Protein AF-A0A067BF07-F1 (afdb_monomer_lite)

Radius of gyration: 18.76 Å; chains: 1; bounding box: 40×17×59 Å

Sequence (63 aa):
MESTNNDGASSANPFTLPSDEEVFRMRDDVKRRKDEDRERNARLKIHEKLTNSSKRGNIRRIV

pLDDT: mean 77.44, std 15.24, range [38.84, 93.75]

Organism: Saprolegnia parasitica (strain CBS 223.65) (NCBI:txid695850)

Foldseek 3Di:
DDDDPPPCPPPDDPPDDDDPVVVVVVVVVVVVVVVVLVVVQVPDDPVRHQDPVNVPPDPPPPD

Structure (mmCIF, N/CA/C/O backbone):
data_AF-A0A067BF07-F1
#
_entry.id   AF-A0A067BF07-F1
#
loop_
_atom_site.group_PDB
_atom_site.id
_atom_site.type_symbol
_atom_site.label_atom_id
_atom_site.label_alt_id
_atom_site.label_comp_id
_atom_site.label_asym_id
_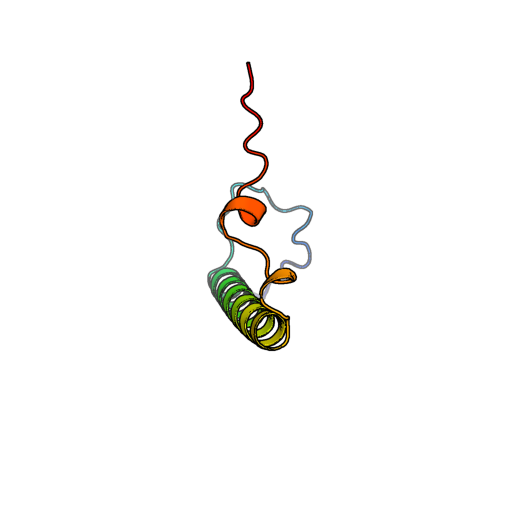atom_site.label_entity_id
_atom_site.label_seq_id
_atom_site.pdbx_PDB_ins_code
_atom_site.Cartn_x
_atom_site.Cartn_y
_atom_site.Cartn_z
_atom_site.occupancy
_atom_site.B_iso_or_equiv
_atom_site.auth_seq_id
_atom_site.auth_comp_id
_atom_site.auth_asym_id
_atom_site.auth_atom_id
_atom_site.pdbx_PDB_model_num
ATOM 1 N N . MET A 1 1 ? -1.812 -8.739 -37.651 1.00 38.84 1 MET A N 1
ATOM 2 C CA . MET A 1 1 ? -1.203 -9.929 -37.029 1.00 38.84 1 MET A CA 1
ATOM 3 C C . MET A 1 1 ? -0.980 -9.565 -35.580 1.00 38.84 1 MET A C 1
ATOM 5 O O . MET A 1 1 ? -0.169 -8.696 -35.309 1.00 38.84 1 MET A O 1
ATOM 9 N N . GLU A 1 2 ? -1.994 -9.814 -34.764 1.00 41.81 2 GLU A N 1
ATOM 10 C CA . GLU A 1 2 ? -2.229 -11.087 -34.055 1.00 41.81 2 GLU A CA 1
ATOM 11 C C . GLU A 1 2 ? -1.422 -11.075 -32.753 1.00 41.81 2 GLU A C 1
ATOM 13 O O . GLU A 1 2 ? -0.197 -10.983 -32.762 1.00 41.81 2 GLU A O 1
ATOM 18 N N . SER A 1 3 ? -2.160 -11.092 -31.649 1.00 53.75 3 SER A N 1
ATOM 19 C CA . SER A 1 3 ? -1.704 -11.125 -30.269 1.00 53.75 3 SER A CA 1
ATOM 20 C C . SER A 1 3 ? -0.684 -12.235 -30.018 1.00 53.75 3 SER A C 1
ATOM 22 O O . SER A 1 3 ? -0.916 -13.384 -30.382 1.00 53.75 3 SER A O 1
ATOM 24 N N . THR A 1 4 ? 0.391 -11.933 -29.292 1.00 51.62 4 THR A N 1
ATOM 25 C CA . THR A 1 4 ? 1.150 -12.961 -28.571 1.00 51.62 4 THR A CA 1
ATOM 26 C C . THR A 1 4 ? 0.915 -12.757 -27.086 1.00 51.62 4 THR A C 1
ATOM 28 O O . THR A 1 4 ? 1.523 -11.890 -26.456 1.00 51.62 4 THR A O 1
ATOM 31 N N . ASN A 1 5 ? -0.027 -13.542 -26.566 1.00 58.50 5 ASN A N 1
ATOM 32 C CA . ASN A 1 5 ? -0.225 -13.776 -25.143 1.00 58.50 5 ASN A CA 1
ATOM 33 C C . ASN A 1 5 ? 1.132 -14.121 -24.520 1.00 58.50 5 ASN A C 1
ATOM 35 O O . ASN A 1 5 ? 1.783 -15.065 -24.967 1.00 58.50 5 ASN A O 1
ATOM 39 N N . ASN A 1 6 ? 1.578 -13.353 -23.526 1.00 59.81 6 ASN A N 1
ATOM 40 C CA . ASN A 1 6 ? 2.756 -13.723 -22.748 1.00 59.81 6 ASN A CA 1
ATOM 41 C C . ASN A 1 6 ? 2.295 -14.452 -21.483 1.00 59.81 6 ASN A C 1
ATOM 43 O O . ASN A 1 6 ? 2.329 -13.927 -20.370 1.00 59.81 6 ASN A O 1
ATOM 47 N N . ASP A 1 7 ? 1.790 -15.662 -21.706 1.00 53.81 7 ASP A N 1
ATOM 48 C CA . ASP A 1 7 ? 1.540 -16.660 -20.677 1.00 53.81 7 AS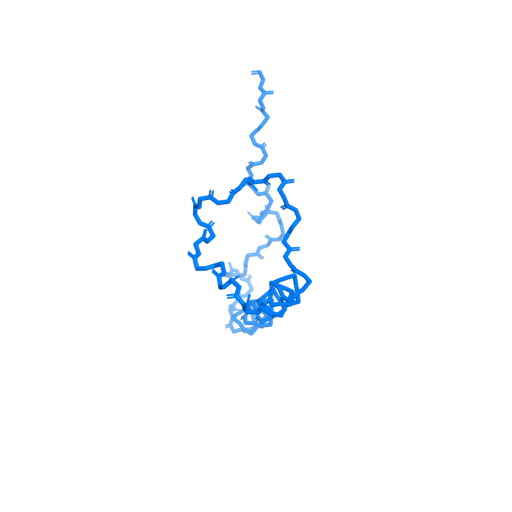P A CA 1
ATOM 49 C C . ASP A 1 7 ? 2.895 -17.176 -20.165 1.00 53.81 7 ASP A C 1
ATOM 51 O O . ASP A 1 7 ? 3.459 -18.116 -20.721 1.00 53.81 7 ASP A O 1
ATOM 55 N N . GLY A 1 8 ? 3.460 -16.557 -19.123 1.00 49.75 8 GLY A N 1
ATOM 56 C CA . GLY A 1 8 ? 4.656 -17.112 -18.475 1.00 49.75 8 GLY A CA 1
ATOM 57 C C . GLY A 1 8 ? 5.601 -16.105 -17.833 1.00 49.75 8 GLY A C 1
ATOM 58 O O . GLY A 1 8 ? 6.763 -16.004 -18.219 1.00 49.75 8 GLY A O 1
ATOM 59 N N . ALA A 1 9 ? 5.157 -15.433 -16.770 1.00 55.66 9 ALA A N 1
ATOM 60 C CA . ALA A 1 9 ? 5.993 -14.579 -15.915 1.00 55.66 9 ALA A CA 1
ATOM 61 C C . ALA A 1 9 ? 7.161 -15.311 -15.195 1.00 55.66 9 ALA A C 1
ATOM 63 O O . ALA A 1 9 ? 7.805 -14.739 -14.321 1.00 55.66 9 ALA A O 1
ATOM 64 N N . SER A 1 10 ? 7.455 -16.571 -15.534 1.00 56.53 10 SER A N 1
ATOM 65 C CA . SER A 1 10 ? 8.553 -17.364 -14.969 1.00 56.53 10 SER A CA 1
ATOM 66 C C . SER A 1 10 ? 9.743 -17.576 -15.917 1.00 56.53 10 SER A C 1
ATOM 68 O O . SER A 1 10 ? 10.763 -18.089 -15.461 1.00 56.53 10 SER A O 1
ATOM 70 N N . SER A 1 11 ? 9.667 -17.167 -17.194 1.00 59.16 11 SER A N 1
ATOM 71 C CA . SER A 1 11 ? 10.779 -17.312 -18.159 1.00 59.16 11 SER A CA 1
ATOM 72 C C . SER A 1 11 ? 11.196 -16.020 -18.873 1.00 59.16 11 SER A C 1
ATOM 74 O O . SER A 1 11 ? 12.074 -16.058 -19.736 1.00 59.16 11 SER A O 1
ATOM 76 N N . ALA A 1 12 ? 10.580 -14.879 -18.552 1.00 69.19 12 ALA A N 1
ATOM 77 C CA . ALA A 1 12 ? 10.946 -13.588 -19.128 1.00 69.19 12 ALA A CA 1
ATOM 78 C C . ALA A 1 12 ? 12.193 -13.002 -18.444 1.00 69.19 12 ALA A C 1
ATOM 80 O O . ALA A 1 12 ? 12.419 -13.192 -17.249 1.00 69.19 12 ALA A O 1
ATOM 81 N N . ASN A 1 13 ? 13.010 -12.283 -19.217 1.00 78.19 13 ASN A N 1
ATOM 82 C CA . ASN A 1 13 ? 14.196 -11.593 -18.716 1.00 78.19 13 ASN A CA 1
ATOM 83 C C . ASN A 1 13 ? 13.812 -10.661 -17.542 1.00 78.19 13 ASN A C 1
ATOM 85 O O . ASN A 1 13 ? 13.004 -9.757 -17.731 1.00 78.19 13 ASN A O 1
ATOM 89 N N . PRO A 1 14 ? 14.406 -10.812 -16.346 1.00 80.12 14 PRO A N 1
ATOM 90 C CA . PRO A 1 14 ? 14.025 -10.029 -15.167 1.00 80.12 14 PRO A CA 1
ATOM 91 C C . PRO A 1 14 ? 14.393 -8.540 -15.264 1.00 80.12 14 PRO A C 1
ATOM 93 O O . PRO A 1 14 ? 13.997 -7.752 -14.409 1.00 80.12 14 PRO A O 1
ATOM 96 N N . PHE A 1 15 ? 15.159 -8.146 -16.283 1.00 79.88 15 PHE A N 1
ATOM 97 C CA . PHE A 1 15 ? 15.524 -6.759 -16.561 1.00 79.88 15 PHE A CA 1
ATOM 98 C C . PHE A 1 15 ? 14.634 -6.105 -17.628 1.00 79.88 15 PHE A C 1
ATOM 100 O O . PHE A 1 15 ? 14.947 -5.008 -18.090 1.00 79.88 15 PHE A O 1
ATOM 107 N N . THR A 1 16 ? 13.536 -6.750 -18.042 1.00 82.62 16 THR A N 1
ATOM 108 C CA . THR A 1 16 ? 12.532 -6.109 -18.902 1.00 82.62 16 THR A CA 1
ATOM 109 C C . THR A 1 16 ? 11.487 -5.380 -18.077 1.00 82.62 16 THR A C 1
ATOM 111 O O . THR A 1 16 ? 11.057 -5.862 -17.030 1.00 82.62 16 THR A O 1
ATOM 114 N N . LEU A 1 17 ? 11.059 -4.221 -18.573 1.00 85.69 17 LEU A N 1
ATOM 115 C CA . LEU A 1 17 ? 9.955 -3.482 -17.976 1.00 85.69 17 LEU A CA 1
ATOM 116 C C . LEU A 1 17 ? 8.659 -4.307 -18.075 1.00 85.69 17 LEU A C 1
ATOM 118 O O . LEU A 1 17 ? 8.362 -4.817 -19.160 1.00 85.69 17 LEU A O 1
ATOM 122 N N . PRO A 1 18 ? 7.890 -4.433 -16.978 1.00 86.06 18 PRO A N 1
ATOM 123 C CA . PRO A 1 18 ? 6.553 -5.006 -17.034 1.00 86.06 18 PRO A CA 1
ATOM 124 C C . PRO A 1 18 ? 5.653 -4.141 -17.918 1.00 86.06 18 PRO A C 1
ATOM 126 O O . PRO A 1 18 ? 5.890 -2.943 -18.090 1.00 86.06 18 PRO A O 1
ATOM 129 N N . SER A 1 19 ? 4.601 -4.746 -18.463 1.00 88.81 19 SER A N 1
ATOM 130 C CA . SER A 1 19 ? 3.601 -3.990 -19.223 1.00 88.81 19 SER A CA 1
ATOM 131 C C . SER A 1 19 ? 2.882 -2.974 -18.330 1.00 88.81 19 SER A C 1
ATOM 133 O O . SER A 1 19 ? 2.688 -3.220 -17.138 1.00 88.81 19 SER A O 1
ATOM 135 N N . ASP A 1 20 ? 2.424 -1.860 -18.902 1.00 88.12 20 ASP A N 1
ATOM 136 C CA . ASP A 1 20 ? 1.671 -0.848 -18.149 1.00 88.12 20 ASP A CA 1
ATOM 137 C C . ASP A 1 20 ? 0.445 -1.452 -17.452 1.00 88.12 20 ASP A C 1
ATOM 139 O O . ASP A 1 20 ? 0.164 -1.145 -16.294 1.00 88.12 20 ASP A O 1
ATOM 143 N N . GLU A 1 21 ? -0.252 -2.374 -18.117 1.00 88.94 21 GLU A N 1
ATOM 144 C CA . GLU A 1 21 ? -1.408 -3.055 -17.538 1.00 88.94 21 GLU A CA 1
ATOM 145 C C . GLU A 1 21 ? -1.032 -3.899 -16.313 1.00 88.94 21 GLU A C 1
ATOM 147 O O . GLU A 1 21 ? -1.725 -3.880 -15.295 1.00 88.94 21 GLU A O 1
ATOM 152 N N . GLU A 1 22 ? 0.102 -4.594 -16.363 1.00 86.12 22 GLU A N 1
ATOM 153 C CA . GLU A 1 22 ? 0.633 -5.326 -15.216 1.0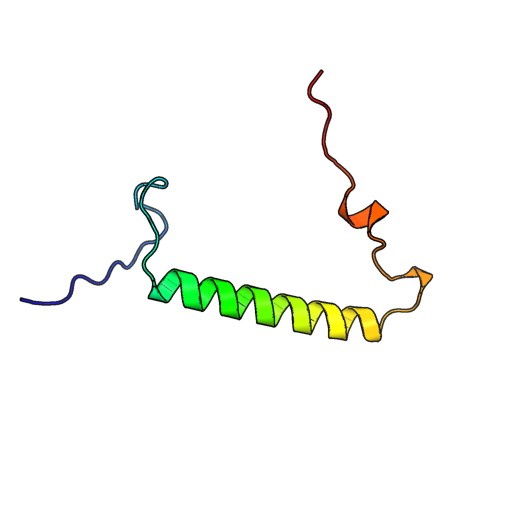0 86.12 22 GLU A CA 1
ATOM 154 C C . GLU A 1 22 ? 1.036 -4.387 -14.075 1.00 86.12 22 GLU A C 1
ATOM 156 O O . GLU A 1 22 ? 0.712 -4.661 -12.919 1.00 86.12 22 GLU A O 1
ATOM 161 N N . VAL A 1 23 ? 1.645 -3.237 -14.382 1.00 88.94 23 VAL A N 1
ATOM 162 C CA . VAL A 1 23 ? 1.962 -2.205 -13.382 1.00 88.94 23 VAL A CA 1
ATOM 163 C C . VAL A 1 23 ? 0.696 -1.712 -12.680 1.00 88.94 23 VAL A C 1
ATOM 165 O O . VAL A 1 23 ? 0.690 -1.572 -11.452 1.00 88.94 23 VAL A O 1
ATOM 168 N N . PHE A 1 24 ? -0.383 -1.456 -13.424 1.00 92.62 24 PHE A N 1
ATOM 169 C CA . PHE A 1 24 ? -1.659 -1.048 -12.836 1.00 92.62 24 PHE A CA 1
ATOM 170 C C . PHE A 1 24 ? -2.256 -2.152 -11.955 1.00 92.62 24 PHE A C 1
ATOM 172 O O . PHE A 1 24 ? -2.587 -1.873 -10.801 1.00 92.62 24 PHE A O 1
ATOM 179 N N . ARG A 1 25 ? -2.279 -3.410 -12.421 1.00 92.25 25 ARG A N 1
ATOM 180 C CA . ARG A 1 25 ? -2.737 -4.555 -11.610 1.00 92.25 25 ARG A CA 1
ATOM 181 C C . ARG A 1 25 ? -1.943 -4.697 -10.309 1.00 92.25 25 ARG A C 1
ATOM 183 O O . ARG A 1 25 ? -2.532 -4.819 -9.237 1.00 92.25 25 ARG A O 1
ATOM 190 N N . MET A 1 26 ? -0.613 -4.598 -10.373 1.00 89.56 26 MET A N 1
ATOM 191 C CA . MET A 1 26 ? 0.246 -4.655 -9.184 1.00 89.56 26 MET A CA 1
ATOM 192 C C . MET A 1 26 ? -0.071 -3.535 -8.186 1.00 89.56 26 MET A C 1
ATOM 194 O O . MET A 1 26 ? -0.059 -3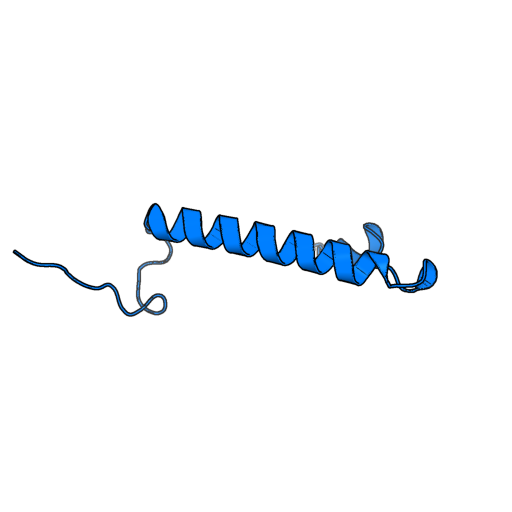.760 -6.974 1.00 89.56 26 MET A O 1
ATOM 198 N N . ARG A 1 27 ? -0.360 -2.320 -8.667 1.00 92.75 27 ARG A N 1
ATOM 199 C CA . ARG A 1 27 ? -0.731 -1.190 -7.800 1.00 92.75 27 ARG A CA 1
ATOM 200 C C . ARG A 1 27 ? -2.068 -1.418 -7.107 1.00 92.75 27 ARG A C 1
ATOM 202 O O . ARG A 1 27 ? -2.172 -1.146 -5.908 1.00 92.75 27 ARG A O 1
ATOM 209 N N . ASP A 1 28 ? -3.054 -1.938 -7.827 1.00 93.44 28 ASP A N 1
ATOM 210 C CA . ASP A 1 28 ? -4.367 -2.250 -7.263 1.00 93.44 28 ASP A CA 1
ATOM 211 C C . ASP A 1 28 ? -4.277 -3.364 -6.217 1.00 93.44 28 ASP A C 1
ATOM 213 O O . ASP A 1 28 ? -4.849 -3.243 -5.130 1.00 93.44 28 ASP A O 1
ATOM 217 N N . ASP A 1 29 ? -3.462 -4.389 -6.466 1.00 92.75 29 ASP A N 1
ATOM 218 C CA . ASP A 1 29 ? -3.190 -5.446 -5.492 1.00 92.75 29 ASP A CA 1
ATOM 219 C C . ASP A 1 29 ? -2.518 -4.921 -4.220 1.00 92.75 29 ASP A C 1
ATOM 221 O O . ASP A 1 29 ? -2.904 -5.296 -3.108 1.00 92.75 29 ASP A O 1
ATOM 225 N N . VAL A 1 30 ? -1.538 -4.022 -4.353 1.00 92.62 30 VAL A N 1
ATOM 226 C CA . VAL A 1 30 ? -0.891 -3.369 -3.203 1.00 92.62 30 VAL A CA 1
ATOM 227 C C . VAL A 1 30 ? -1.899 -2.541 -2.409 1.00 92.62 30 VAL A C 1
ATOM 229 O O . VAL A 1 30 ? -1.899 -2.586 -1.175 1.00 92.62 30 VAL A O 1
ATOM 232 N N . LYS A 1 31 ? -2.770 -1.796 -3.097 1.00 93.75 31 LYS A N 1
ATOM 233 C CA . LYS A 1 31 ? -3.815 -0.992 -2.458 1.00 93.75 31 LYS A CA 1
ATOM 234 C C . LYS A 1 31 ? -4.792 -1.880 -1.685 1.00 93.75 31 LYS A C 1
ATOM 236 O O . LYS A 1 31 ? -5.026 -1.625 -0.506 1.00 93.75 31 LYS A O 1
ATOM 241 N N . ARG A 1 32 ? -5.263 -2.965 -2.305 1.00 93.50 32 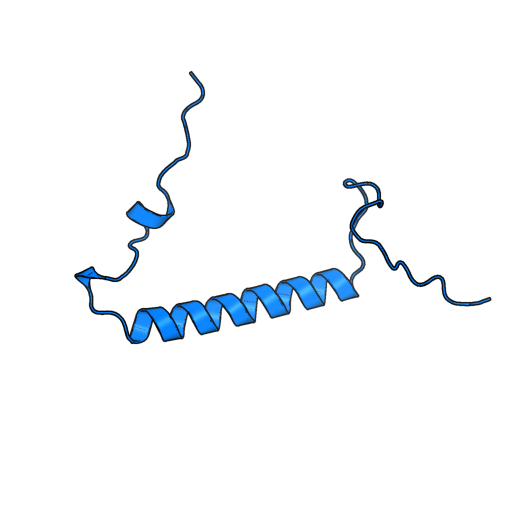ARG A N 1
ATOM 242 C CA . ARG A 1 32 ? -6.149 -3.954 -1.680 1.00 93.50 32 ARG A CA 1
ATOM 243 C C . ARG A 1 32 ? -5.530 -4.567 -0.425 1.00 93.50 32 ARG A C 1
ATOM 245 O O . ARG A 1 32 ? -6.133 -4.501 0.642 1.00 93.50 32 ARG A O 1
ATOM 252 N N . ARG A 1 33 ? -4.291 -5.066 -0.508 1.00 91.25 33 ARG A N 1
ATOM 253 C CA . ARG A 1 33 ? -3.584 -5.639 0.655 1.00 91.25 33 ARG A CA 1
ATOM 254 C C . ARG A 1 33 ? -3.439 -4.637 1.797 1.00 91.25 33 ARG A C 1
ATOM 256 O O . ARG A 1 33 ? -3.605 -4.997 2.958 1.00 91.25 33 ARG A O 1
ATOM 263 N N . LYS A 1 34 ? -3.154 -3.370 1.482 1.00 91.25 34 LYS A N 1
ATOM 264 C CA . LYS A 1 34 ? -3.043 -2.302 2.486 1.00 91.25 34 LYS A CA 1
ATOM 265 C C . LYS A 1 34 ? -4.368 -2.055 3.209 1.00 91.25 34 LYS A C 1
ATOM 267 O O . LYS A 1 34 ? -4.362 -1.802 4.416 1.00 91.25 34 LYS A O 1
ATOM 272 N N . ASP A 1 35 ? -5.480 -2.098 2.487 1.00 93.50 35 ASP A N 1
ATOM 273 C CA . ASP A 1 35 ? -6.806 -1.903 3.066 1.00 93.50 35 ASP A CA 1
ATOM 274 C C . ASP A 1 35 ? -7.210 -3.100 3.943 1.00 93.50 35 ASP A C 1
ATOM 276 O O . ASP A 1 35 ? -7.636 -2.898 5.082 1.00 93.50 35 ASP A O 1
ATOM 280 N N . GLU A 1 36 ? -6.939 -4.329 3.495 1.00 92.50 36 GLU A N 1
ATOM 281 C CA . GLU A 1 36 ? -7.124 -5.557 4.284 1.00 92.50 36 GLU A CA 1
ATOM 282 C C . GLU A 1 36 ? -6.256 -5.576 5.554 1.00 92.50 36 GLU A C 1
ATOM 284 O O . GLU A 1 36 ? -6.716 -5.954 6.633 1.00 92.50 36 GLU A O 1
ATOM 289 N N . ASP A 1 37 ? -4.993 -5.153 5.459 1.00 89.50 37 ASP A N 1
ATOM 290 C CA . ASP A 1 37 ? -4.102 -5.012 6.613 1.00 89.50 37 ASP A CA 1
ATOM 291 C C . ASP A 1 37 ? -4.638 -3.984 7.612 1.00 89.50 37 ASP A C 1
ATOM 293 O O . ASP A 1 37 ? -4.553 -4.195 8.826 1.00 89.50 37 ASP A O 1
ATOM 297 N N . ARG A 1 38 ? -5.203 -2.870 7.124 1.00 89.94 38 ARG A N 1
ATOM 298 C CA . ARG A 1 38 ? -5.814 -1.850 7.983 1.00 89.94 38 ARG A CA 1
ATOM 299 C C . ARG A 1 38 ? -7.008 -2.425 8.733 1.00 89.94 38 ARG A C 1
ATOM 301 O O . ARG A 1 38 ? -7.104 -2.216 9.940 1.00 89.94 38 ARG A O 1
ATOM 308 N N . GLU A 1 39 ? -7.884 -3.151 8.045 1.00 92.69 39 GLU A N 1
ATOM 309 C CA . GLU A 1 39 ? -9.061 -3.764 8.659 1.00 92.69 39 GLU A CA 1
ATOM 310 C C . GLU A 1 39 ? -8.676 -4.835 9.685 1.00 92.69 39 GLU A C 1
ATOM 312 O O . GLU A 1 39 ? -9.161 -4.811 10.819 1.00 92.69 39 GLU A O 1
ATOM 317 N N . ARG A 1 40 ? -7.736 -5.724 9.342 1.00 89.69 40 ARG A N 1
ATOM 318 C CA . ARG A 1 40 ? -7.205 -6.719 10.285 1.00 89.69 40 ARG A CA 1
ATOM 319 C C . ARG A 1 40 ? -6.617 -6.049 11.524 1.00 89.69 40 ARG A C 1
ATOM 321 O O . ARG A 1 40 ? -6.947 -6.422 12.645 1.00 89.69 40 ARG A O 1
ATOM 328 N N . ASN A 1 41 ? -5.808 -5.008 11.338 1.00 88.19 41 ASN A N 1
ATOM 329 C CA . ASN A 1 41 ? -5.168 -4.295 12.442 1.00 88.19 41 ASN A CA 1
ATOM 330 C C . ASN A 1 41 ? -6.136 -3.421 13.265 1.00 88.19 41 ASN A C 1
ATOM 332 O O . ASN A 1 41 ? -5.823 -3.054 14.400 1.00 88.19 41 ASN A O 1
ATOM 336 N N . ALA A 1 42 ? -7.304 -3.068 12.723 1.00 88.25 42 ALA A N 1
ATOM 337 C CA . ALA A 1 42 ? -8.359 -2.385 13.469 1.00 88.25 42 ALA A CA 1
ATOM 338 C C . ALA A 1 42 ? -9.032 -3.315 14.491 1.00 88.25 42 ALA A C 1
ATOM 340 O O . ALA A 1 42 ? -9.417 -2.853 15.562 1.00 88.25 42 ALA A O 1
ATOM 341 N N . ARG A 1 43 ? -9.120 -4.617 14.184 1.00 90.88 43 ARG A N 1
ATOM 342 C CA . ARG A 1 43 ? -9.753 -5.638 15.040 1.00 90.88 43 ARG A CA 1
ATOM 343 C C . ARG A 1 43 ? -8.827 -6.196 16.132 1.00 90.88 43 ARG A C 1
ATOM 345 O O . ARG A 1 43 ? -9.317 -6.773 17.096 1.00 90.88 43 ARG A O 1
ATOM 352 N N . LEU A 1 44 ? -7.511 -6.028 15.993 1.00 89.44 44 LEU A N 1
ATOM 353 C CA . LEU A 1 44 ? -6.509 -6.494 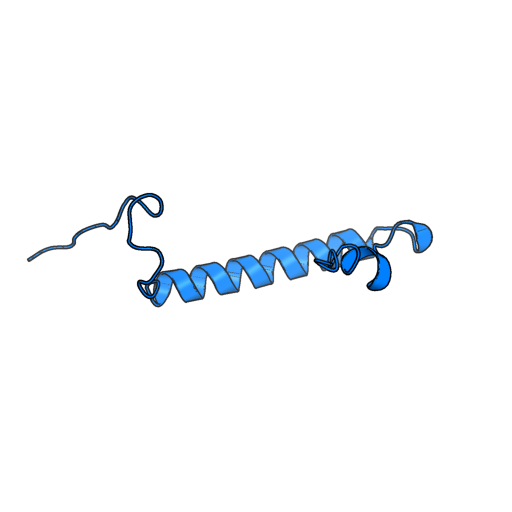16.960 1.00 89.44 44 LEU A CA 1
ATOM 354 C C . LEU A 1 44 ? -6.418 -5.582 18.191 1.00 89.44 44 LEU A C 1
ATOM 356 O O . LEU A 1 44 ? -6.516 -4.351 18.088 1.00 89.44 44 LEU A O 1
ATOM 360 N N . LYS A 1 45 ? -6.147 -6.172 19.361 1.00 89.50 45 LYS A N 1
ATOM 361 C CA . LYS A 1 45 ? -5.838 -5.412 20.580 1.00 89.50 45 LYS A CA 1
ATOM 362 C C . LYS A 1 45 ? -4.481 -4.730 20.441 1.00 89.50 45 LYS A C 1
ATOM 364 O O . LYS A 1 45 ? -3.629 -5.167 19.678 1.00 89.50 45 LYS A O 1
ATOM 369 N N . ILE A 1 46 ? -4.248 -3.662 21.209 1.00 85.31 46 ILE A N 1
ATOM 370 C CA . ILE A 1 46 ? -3.037 -2.827 21.087 1.00 85.31 46 ILE A CA 1
ATOM 371 C C . ILE A 1 46 ? -1.744 -3.656 21.176 1.00 85.31 46 ILE A C 1
ATOM 373 O O . ILE A 1 46 ? -0.847 -3.455 20.364 1.00 85.31 46 ILE A O 1
ATOM 377 N N . HIS A 1 47 ? -1.669 -4.609 22.108 1.00 84.19 47 HIS A N 1
ATOM 378 C CA . HIS A 1 47 ? -0.492 -5.466 22.297 1.00 84.19 47 HIS A CA 1
ATOM 379 C C . HIS A 1 47 ? -0.313 -6.533 21.203 1.00 84.19 47 HIS A C 1
ATOM 381 O O . HIS A 1 47 ? 0.754 -7.126 21.107 1.00 84.19 47 HIS A O 1
ATOM 387 N N . GLU A 1 48 ? -1.332 -6.772 20.379 1.00 85.12 48 GLU A N 1
ATOM 388 C CA . GLU A 1 48 ? -1.288 -7.716 19.256 1.00 85.12 48 GLU A CA 1
ATOM 389 C C . GLU A 1 48 ? -0.926 -7.015 17.937 1.00 85.12 48 GLU A C 1
ATOM 391 O O . GLU A 1 48 ? -0.630 -7.671 16.938 1.00 85.12 48 GLU A O 1
ATOM 396 N N . LYS A 1 49 ? -0.945 -5.674 17.900 1.00 88.12 49 LYS A N 1
ATOM 397 C CA . LYS A 1 49 ? -0.613 -4.916 16.690 1.00 88.12 49 LYS A CA 1
ATOM 398 C C . LYS A 1 49 ? 0.880 -5.002 16.412 1.00 88.12 49 LYS A C 1
ATOM 400 O O . LYS A 1 49 ? 1.705 -4.700 17.274 1.00 88.12 49 LYS A O 1
ATOM 405 N N . LEU A 1 50 ? 1.241 -5.302 15.164 1.00 78.62 50 LEU A N 1
ATOM 406 C CA . LEU A 1 50 ? 2.628 -5.154 14.732 1.00 78.62 50 LEU A CA 1
ATOM 407 C C . LEU A 1 50 ? 3.024 -3.676 14.774 1.00 78.62 50 LEU A C 1
ATOM 409 O O . LEU A 1 50 ? 2.499 -2.848 14.023 1.00 78.62 50 LEU A O 1
ATOM 413 N N . THR A 1 51 ? 3.995 -3.361 15.622 1.00 78.56 51 THR A N 1
ATOM 414 C CA . THR A 1 51 ? 4.598 -2.031 15.682 1.00 78.56 51 THR A CA 1
ATOM 415 C C . THR A 1 51 ? 5.578 -1.835 14.521 1.00 78.56 51 THR A C 1
ATOM 417 O O . THR A 1 51 ? 6.118 -2.790 13.955 1.00 78.56 51 THR A O 1
ATOM 420 N N . ASN A 1 52 ? 5.832 -0.580 14.141 1.00 72.81 52 ASN A N 1
ATOM 421 C CA . ASN A 1 52 ? 6.788 -0.269 13.070 1.00 72.81 52 ASN A CA 1
ATOM 422 C C . ASN A 1 52 ? 8.214 -0.743 13.392 1.00 72.81 52 ASN A C 1
ATOM 424 O O . ASN A 1 52 ? 8.963 -1.067 12.474 1.00 72.81 52 ASN A O 1
ATOM 428 N N . SER A 1 53 ? 8.592 -0.819 14.670 1.00 69.19 53 SER A N 1
ATOM 429 C CA . SER A 1 53 ? 9.865 -1.407 15.096 1.00 69.19 53 SER A CA 1
ATOM 430 C C . SER A 1 53 ? 9.909 -2.912 14.818 1.00 69.19 53 SER A C 1
ATOM 432 O O . SER A 1 53 ? 10.897 -3.382 14.262 1.00 69.19 53 SER A O 1
ATOM 434 N N . SER A 1 54 ? 8.826 -3.651 15.089 1.00 70.69 54 SER A N 1
ATOM 435 C CA . SER A 1 54 ? 8.718 -5.081 14.753 1.00 70.69 54 SER A CA 1
ATOM 436 C C . SER A 1 54 ? 8.737 -5.340 13.241 1.00 70.69 54 SER A C 1
ATOM 438 O O . SER A 1 54 ? 9.368 -6.293 12.796 1.00 70.69 54 SER A O 1
ATOM 440 N N . LYS A 1 55 ? 8.109 -4.476 12.427 1.00 72.19 55 LYS A N 1
ATOM 441 C CA . LYS A 1 55 ? 8.114 -4.603 10.952 1.00 72.19 55 LYS A CA 1
ATOM 442 C C . LYS A 1 55 ? 9.489 -4.370 10.318 1.00 72.19 55 LYS A C 1
ATOM 444 O O . LYS A 1 55 ? 9.748 -4.860 9.226 1.00 72.19 55 LYS A O 1
ATOM 449 N N . ARG A 1 56 ? 10.361 -3.605 10.980 1.00 69.88 56 ARG A N 1
ATOM 450 C CA . ARG A 1 56 ? 11.707 -3.252 10.492 1.00 69.88 56 ARG A CA 1
ATOM 451 C C . ARG A 1 56 ? 12.801 -4.221 10.966 1.00 69.88 56 ARG A C 1
ATOM 453 O O . ARG A 1 56 ? 13.977 -3.994 10.683 1.00 69.88 56 ARG A O 1
ATOM 460 N N . GLY A 1 57 ? 12.437 -5.279 11.693 1.00 62.41 57 GLY A N 1
ATOM 461 C CA . GLY A 1 57 ? 13.369 -6.254 12.252 1.00 62.41 57 GLY A CA 1
ATOM 462 C C . GLY A 1 57 ? 13.955 -7.192 11.197 1.00 62.41 57 GLY A C 1
ATOM 463 O O . GLY A 1 57 ? 13.329 -8.191 10.867 1.00 62.41 57 GLY A O 1
ATOM 464 N N . ASN A 1 58 ? 15.150 -6.847 10.701 1.00 58.06 58 ASN A N 1
ATOM 465 C CA . ASN A 1 58 ? 16.219 -7.709 10.148 1.00 58.06 58 ASN A CA 1
ATOM 466 C C . ASN A 1 58 ? 16.901 -7.107 8.909 1.00 58.06 58 ASN A C 1
ATOM 468 O O . ASN A 1 58 ? 17.134 -7.797 7.917 1.00 58.06 58 ASN A O 1
ATOM 472 N N . ILE A 1 59 ? 17.330 -5.843 8.979 1.00 62.72 59 ILE A N 1
ATOM 473 C CA . ILE A 1 59 ? 18.478 -5.427 8.164 1.00 62.72 59 ILE A CA 1
ATOM 474 C C . ILE A 1 59 ? 19.690 -6.116 8.798 1.00 62.72 59 ILE A C 1
ATOM 476 O O . ILE A 1 59 ? 20.290 -5.597 9.740 1.00 62.72 59 ILE A O 1
ATOM 480 N N . ARG A 1 60 ? 19.985 -7.349 8.366 1.00 63.59 60 ARG A N 1
ATOM 481 C CA . ARG A 1 60 ? 21.216 -8.042 8.752 1.00 63.59 60 ARG A CA 1
ATOM 482 C C . ARG A 1 60 ? 22.360 -7.158 8.269 1.00 63.59 60 ARG A C 1
ATOM 484 O O . ARG A 1 60 ? 22.538 -6.986 7.067 1.00 63.59 60 ARG A O 1
ATOM 491 N N . ARG A 1 61 ? 23.084 -6.541 9.204 1.00 60.56 61 ARG A N 1
ATOM 492 C CA . ARG A 1 61 ? 24.352 -5.876 8.912 1.00 60.56 61 ARG A CA 1
ATOM 493 C C . ARG A 1 61 ? 25.279 -6.977 8.405 1.00 60.56 61 ARG A C 1
ATOM 495 O O . ARG A 1 61 ? 25.674 -7.832 9.189 1.00 60.56 61 ARG A O 1
ATOM 502 N N . ILE A 1 62 ? 25.526 -7.002 7.100 1.00 64.38 62 ILE A N 1
ATOM 503 C CA . ILE A 1 62 ? 26.624 -7.782 6.538 1.00 64.38 62 ILE A CA 1
ATOM 504 C C . ILE A 1 62 ? 27.879 -7.105 7.093 1.00 64.38 62 ILE A C 1
ATOM 506 O O . ILE A 1 62 ? 28.099 -5.921 6.831 1.00 64.38 62 ILE A O 1
ATOM 510 N N . VAL A 1 63 ? 28.577 -7.814 7.977 1.00 60.66 63 VAL A N 1
ATOM 511 C CA . VAL A 1 63 ? 29.900 -7.446 8.493 1.00 60.66 63 VAL A CA 1
ATOM 512 C C . VAL A 1 63 ? 30.928 -8.250 7.723 1.00 60.66 63 VAL A C 1
ATOM 514 O O . VAL A 1 63 ? 30.615 -9.431 7.441 1.00 60.66 63 VAL A O 1
#

Secondary structure (DSSP, 8-state):
--------TTSS-TTSPPPHHHHHHHHHHHHHHHHHHHHHHHHS-GGGSPPHHHHTTT-----